Protein AF-A0A7K4AD43-F1 (afdb_monomer_lite)

Structure (mmCIF, N/CA/C/O backbone):
data_AF-A0A7K4AD43-F1
#
_entry.id   AF-A0A7K4AD43-F1
#
loop_
_atom_site.group_PDB
_atom_site.id
_atom_site.type_symbol
_atom_site.label_atom_id
_atom_site.label_alt_id
_atom_site.label_comp_id
_atom_site.label_asym_id
_atom_site.label_entity_id
_atom_site.label_seq_id
_atom_site.pdbx_PDB_ins_code
_atom_site.Cartn_x
_atom_site.Cartn_y
_atom_site.Cartn_z
_atom_site.occupancy
_atom_site.B_iso_or_equiv
_atom_site.auth_seq_id
_atom_site.auth_comp_id
_atom_site.auth_asym_id
_atom_site.auth_atom_id
_atom_site.pdbx_PDB_model_num
ATOM 1 N N . MET A 1 1 ? -78.445 -37.521 51.009 1.00 43.75 1 MET A N 1
ATOM 2 C CA . MET A 1 1 ? -78.709 -37.680 49.561 1.00 43.75 1 MET A CA 1
ATOM 3 C C . MET A 1 1 ? -79.194 -36.308 49.117 1.00 43.75 1 MET A C 1
ATOM 5 O O . MET A 1 1 ? -80.152 -35.849 49.702 1.00 43.75 1 MET A O 1
ATOM 9 N N . GLU A 1 2 ? -78.534 -35.496 48.306 1.00 47.50 2 GLU A N 1
ATOM 10 C CA . GLU A 1 2 ? -77.677 -35.735 47.156 1.00 47.50 2 GLU A CA 1
ATOM 11 C C . GLU A 1 2 ? -76.801 -34.487 46.971 1.00 47.50 2 GLU A C 1
ATOM 13 O O . GLU A 1 2 ? -77.276 -33.358 47.053 1.00 47.50 2 GLU A O 1
ATOM 18 N N . ASN A 1 3 ? -75.506 -34.712 46.793 1.00 54.75 3 ASN A N 1
ATOM 19 C CA . ASN A 1 3 ? -74.491 -33.698 46.568 1.00 54.75 3 ASN A CA 1
ATOM 20 C C . ASN A 1 3 ? -74.142 -33.748 45.081 1.00 54.75 3 ASN A C 1
ATOM 22 O O . ASN A 1 3 ? -73.601 -34.771 44.665 1.00 54.75 3 ASN A O 1
ATOM 26 N N . LYS A 1 4 ? -74.460 -32.709 44.294 1.00 47.22 4 LYS A N 1
ATOM 27 C CA . LYS A 1 4 ? -73.923 -32.519 42.931 1.00 47.22 4 LYS A CA 1
ATOM 28 C C . LYS A 1 4 ? -73.754 -31.042 42.593 1.00 47.22 4 LYS A C 1
ATOM 30 O O . LYS A 1 4 ? -74.431 -30.475 41.742 1.00 47.22 4 LYS A O 1
ATOM 35 N N . GLU A 1 5 ? -72.769 -30.453 43.251 1.00 56.38 5 GLU A N 1
ATOM 36 C CA . GLU A 1 5 ? -71.984 -29.349 42.711 1.00 56.38 5 GLU A CA 1
ATOM 37 C C . GLU A 1 5 ? -71.294 -29.832 41.418 1.00 56.38 5 GLU A C 1
ATOM 39 O O . GLU A 1 5 ? -70.596 -30.848 41.416 1.00 56.38 5 GLU A O 1
ATOM 44 N N . GLY A 1 6 ? -71.539 -29.177 40.280 1.00 52.00 6 GLY A N 1
ATOM 45 C CA . GLY A 1 6 ? -71.128 -29.741 38.995 1.00 52.00 6 GLY A CA 1
ATOM 46 C C . GLY A 1 6 ? -70.962 -28.739 37.862 1.00 52.00 6 GLY A C 1
ATOM 47 O O . GLY A 1 6 ? -71.858 -28.576 37.044 1.00 52.00 6 GLY A O 1
ATOM 48 N N . ARG A 1 7 ? -69.728 -28.227 37.742 1.00 47.78 7 ARG A N 1
ATOM 49 C CA . ARG A 1 7 ? -69.091 -27.643 36.541 1.00 47.78 7 ARG A CA 1
ATOM 50 C C . ARG A 1 7 ? -69.457 -26.205 36.153 1.00 47.78 7 ARG A C 1
ATOM 52 O O . ARG A 1 7 ? -70.024 -25.952 35.093 1.00 47.78 7 ARG A O 1
ATOM 59 N N . SER A 1 8 ? -68.855 -25.260 36.876 1.00 51.28 8 SER A N 1
ATOM 60 C CA . SER A 1 8 ? -68.322 -24.046 36.242 1.00 51.28 8 SER A CA 1
ATOM 61 C C . SER A 1 8 ? -67.206 -24.445 35.270 1.00 51.28 8 SER A C 1
ATOM 63 O O . SER A 1 8 ? -66.093 -24.784 35.674 1.00 51.28 8 SER A O 1
ATOM 65 N N . ARG A 1 9 ? -67.511 -24.467 33.968 1.00 51.56 9 ARG A N 1
ATOM 66 C CA . ARG A 1 9 ? -66.507 -24.605 32.906 1.00 51.56 9 ARG A CA 1
ATOM 67 C C . ARG A 1 9 ? -65.732 -23.294 32.816 1.00 51.56 9 ARG A C 1
ATOM 69 O O . ARG A 1 9 ? -66.082 -22.414 32.038 1.00 51.56 9 ARG A O 1
ATOM 76 N N . GLY A 1 10 ? -64.685 -23.179 33.629 1.00 53.78 10 GLY A N 1
ATOM 77 C CA . GLY A 1 10 ? -63.658 -22.162 33.457 1.00 53.78 10 GLY A CA 1
ATOM 78 C C . GLY A 1 10 ? -63.058 -22.305 32.063 1.00 53.78 10 GLY A C 1
ATOM 79 O O . GLY A 1 10 ? -62.280 -23.222 31.801 1.00 53.78 10 GLY A O 1
ATOM 80 N N . LEU A 1 11 ? -63.467 -21.424 31.152 1.00 57.75 11 LEU A N 1
ATOM 81 C CA . LEU A 1 11 ? -62.803 -21.210 29.878 1.00 57.75 11 LEU A CA 1
ATOM 82 C C . LEU A 1 11 ? -61.418 -20.657 30.205 1.00 57.75 11 LEU A C 1
ATOM 84 O O . LEU A 1 11 ? -61.239 -19.457 30.390 1.00 57.75 11 LEU A O 1
ATOM 88 N N . ALA A 1 12 ? -60.452 -21.563 30.341 1.00 56.84 12 ALA A N 1
ATOM 89 C CA . ALA A 1 12 ? -59.047 -21.223 30.426 1.00 56.84 12 ALA A CA 1
ATOM 90 C C . ALA A 1 12 ? -58.673 -20.510 29.123 1.00 56.84 12 ALA A C 1
ATOM 92 O O . ALA A 1 12 ? -58.408 -21.143 28.097 1.00 56.84 12 ALA A O 1
ATOM 93 N N . LEU A 1 13 ? -58.719 -19.178 29.159 1.00 59.41 13 LEU A N 1
ATOM 94 C CA . LEU A 1 13 ? -58.150 -18.314 28.140 1.00 59.41 13 LEU A CA 1
ATOM 95 C C . LEU A 1 13 ? -56.672 -18.677 28.048 1.00 59.41 13 LEU A C 1
ATOM 97 O O . LEU A 1 13 ? -55.857 -18.320 28.894 1.00 59.41 13 LEU A O 1
ATOM 101 N N . LYS A 1 14 ? -56.359 -19.485 27.038 1.00 56.28 14 LYS A N 1
ATOM 102 C CA . LYS A 1 14 ? -55.011 -19.900 26.690 1.00 56.28 14 LYS A CA 1
ATOM 103 C C . LYS A 1 14 ? -54.242 -18.642 26.314 1.00 56.28 14 LYS A C 1
ATOM 105 O O . LYS A 1 14 ? -54.343 -18.182 25.176 1.00 56.28 14 LYS A O 1
ATOM 110 N N . GLU A 1 15 ? -53.512 -18.083 27.277 1.00 58.31 15 GLU A N 1
ATOM 111 C CA . GLU A 1 15 ? -52.593 -16.975 27.052 1.00 58.31 15 GLU A CA 1
ATOM 112 C C . GLU A 1 15 ? -51.682 -17.324 25.875 1.00 58.31 15 GLU A C 1
ATOM 114 O O . GLU A 1 15 ? -50.812 -18.201 25.944 1.00 58.31 15 GLU A O 1
ATOM 119 N N . ARG A 1 16 ? -51.897 -16.650 24.745 1.00 58.69 16 ARG A N 1
ATOM 120 C CA . ARG A 1 16 ? -50.946 -16.686 23.645 1.00 58.69 16 ARG A CA 1
ATOM 121 C C . ARG A 1 16 ? -49.767 -15.824 24.064 1.00 58.69 16 ARG A C 1
ATOM 123 O O . ARG A 1 16 ? -49.817 -14.605 23.943 1.00 58.69 16 ARG A O 1
ATOM 130 N N . LYS A 1 17 ? -48.713 -16.473 24.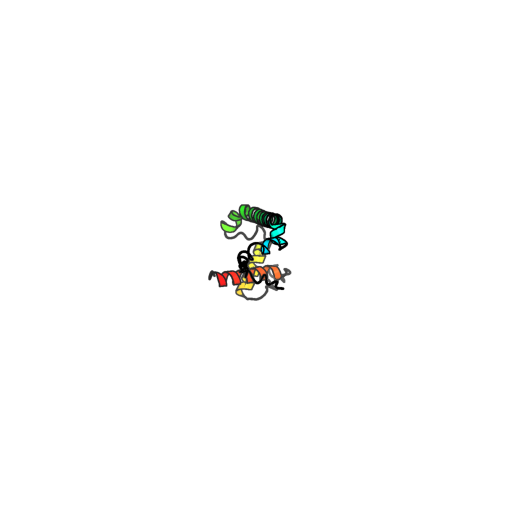565 1.00 55.19 17 LYS A N 1
ATOM 131 C CA . LYS A 1 17 ? -47.420 -15.825 24.804 1.00 55.19 17 LYS A CA 1
ATOM 132 C C . LYS A 1 17 ? -47.018 -15.055 23.538 1.00 55.19 17 LYS A C 1
ATOM 134 O O . LYS A 1 17 ? -47.077 -15.637 22.448 1.00 55.19 17 LYS A O 1
ATOM 139 N N . PRO A 1 18 ? -46.639 -13.772 23.641 1.00 53.59 18 PRO A N 1
ATOM 140 C CA . PRO A 1 18 ? -46.292 -12.985 22.472 1.00 53.59 18 PRO A CA 1
ATOM 141 C C . PRO A 1 18 ? -45.048 -13.587 21.813 1.00 53.59 18 PRO A C 1
ATOM 143 O O . PRO A 1 1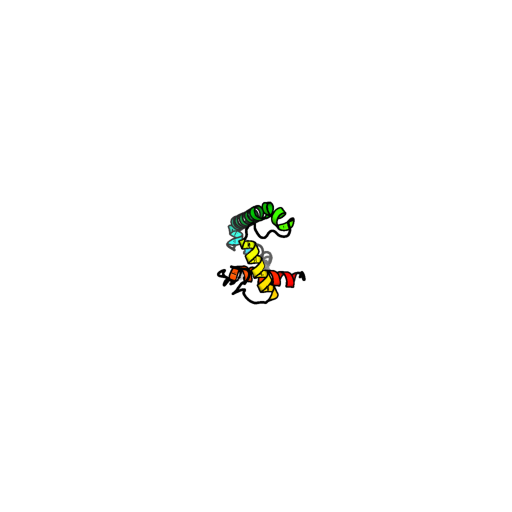8 ? -43.951 -13.569 22.364 1.00 53.59 18 PRO A O 1
ATOM 146 N N . PHE A 1 19 ? -45.227 -14.117 20.603 1.00 57.59 19 PHE A N 1
ATOM 147 C CA . PHE A 1 19 ? -44.150 -14.509 19.697 1.00 57.59 19 PHE A CA 1
ATOM 148 C C . PHE A 1 19 ? -43.511 -13.243 19.116 1.00 57.59 19 PHE A C 1
ATOM 150 O O . PHE A 1 19 ? -43.665 -12.921 17.941 1.00 57.59 19 PHE A O 1
ATOM 157 N N . ARG A 1 20 ? -42.872 -12.430 19.953 1.00 61.44 20 ARG A N 1
ATOM 158 C CA . ARG A 1 20 ? -42.104 -11.270 19.500 1.00 61.44 20 ARG A CA 1
ATOM 159 C C . ARG A 1 20 ? -40.875 -11.119 20.379 1.00 61.44 20 ARG A C 1
ATOM 161 O O . ARG A 1 20 ? -40.984 -11.163 21.595 1.00 61.44 20 ARG A O 1
ATOM 168 N N . SER A 1 21 ? -39.736 -10.874 19.725 1.00 55.38 21 SER A N 1
ATOM 169 C CA . SER A 1 21 ? -38.459 -10.435 20.314 1.00 55.38 21 SER A CA 1
ATOM 170 C C . SER A 1 21 ? -37.372 -11.497 20.587 1.00 55.38 21 SER A C 1
ATOM 172 O O . SER A 1 21 ? -36.591 -11.353 21.523 1.00 55.38 21 SER A O 1
ATOM 174 N N . GLY A 1 22 ? -37.212 -12.508 19.728 1.00 52.00 22 GLY A N 1
ATOM 175 C CA . GLY A 1 22 ? -36.029 -13.393 19.777 1.00 52.00 22 GLY A CA 1
ATOM 176 C C . GLY A 1 22 ? -34.740 -12.801 19.175 1.00 52.00 22 GLY A C 1
ATOM 177 O O . GLY A 1 22 ? -33.657 -13.337 19.380 1.00 52.00 22 GLY A O 1
ATOM 178 N N . ILE A 1 23 ? -34.831 -11.695 18.426 1.00 56.28 23 ILE A N 1
ATOM 179 C CA . ILE A 1 23 ? -33.697 -11.174 17.636 1.00 56.28 23 ILE A CA 1
ATOM 180 C C . ILE A 1 23 ? -32.862 -10.146 18.424 1.00 56.28 23 ILE A C 1
ATOM 182 O O . ILE A 1 23 ? -31.658 -10.050 18.215 1.00 56.28 23 ILE A O 1
ATOM 186 N N . ARG A 1 24 ? -33.454 -9.416 19.384 1.00 52.88 24 ARG A N 1
ATOM 187 C CA . ARG A 1 24 ? -32.742 -8.378 20.163 1.00 52.88 24 ARG A CA 1
ATOM 188 C C . ARG A 1 24 ? -31.965 -8.888 21.380 1.00 52.88 24 ARG A C 1
ATOM 190 O O . ARG A 1 24 ? -31.099 -8.158 21.851 1.00 52.88 24 ARG A O 1
ATOM 197 N N . SER A 1 25 ? -32.257 -10.079 21.916 1.00 55.03 25 SER A N 1
ATOM 198 C CA . SER A 1 25 ? -31.520 -10.585 23.092 1.00 55.03 25 SER A CA 1
ATOM 199 C C . SER A 1 25 ? -30.268 -11.376 22.714 1.00 55.03 25 SER A C 1
ATOM 201 O O . SER A 1 25 ? -29.289 -11.334 23.449 1.00 55.03 25 SER A O 1
ATOM 203 N N . ARG A 1 26 ? -30.255 -12.017 21.537 1.00 56.47 26 ARG A N 1
ATOM 204 C CA . ARG A 1 26 ? -29.185 -12.941 21.127 1.00 56.47 26 ARG A CA 1
ATOM 205 C C . ARG A 1 26 ? -27.813 -12.271 20.987 1.00 56.47 26 ARG A C 1
ATOM 207 O O . ARG A 1 26 ? -26.786 -12.900 21.223 1.00 56.47 26 ARG A O 1
ATOM 214 N N . SER A 1 27 ? -27.784 -10.984 20.640 1.00 57.91 27 SER A N 1
ATOM 215 C CA . SER A 1 27 ? -26.545 -10.206 20.547 1.00 57.91 27 SER A CA 1
ATOM 216 C C . SER A 1 27 ? -25.924 -9.914 21.916 1.00 57.91 27 SER A C 1
ATOM 218 O O . SER A 1 27 ? -24.701 -9.906 22.020 1.00 57.91 27 SER A O 1
ATOM 220 N N . LYS A 1 28 ? -26.724 -9.758 22.983 1.00 58.28 28 LYS A N 1
ATOM 221 C CA . LYS A 1 28 ? -26.223 -9.543 24.358 1.00 58.28 28 LYS A CA 1
ATOM 222 C C . LYS A 1 28 ? -25.607 -10.803 24.977 1.00 58.28 28 LYS A C 1
ATOM 224 O O . LYS A 1 28 ? -24.769 -10.703 25.874 1.00 58.28 28 LYS A O 1
ATOM 229 N N . ASP A 1 29 ? -25.989 -11.971 24.469 1.00 66.06 29 ASP A N 1
ATOM 230 C CA . ASP A 1 29 ? -25.462 -13.265 24.911 1.00 66.06 29 ASP A CA 1
ATOM 231 C C . ASP A 1 29 ? -24.112 -13.607 24.255 1.00 66.06 29 ASP A C 1
ATOM 233 O O . ASP A 1 29 ? -23.401 -14.497 24.715 1.00 66.06 29 ASP A O 1
ATOM 237 N N . THR A 1 30 ? -23.720 -12.871 23.209 1.00 75.88 30 THR A N 1
ATOM 238 C CA . THR A 1 30 ? -22.428 -13.045 22.531 1.00 75.88 30 THR A CA 1
ATOM 239 C C . THR A 1 30 ? -21.340 -12.246 23.257 1.00 75.88 30 THR A C 1
ATOM 241 O O . THR A 1 30 ? -21.574 -11.106 23.662 1.00 75.88 30 THR A O 1
ATOM 244 N N . TRP A 1 31 ? -20.121 -12.792 23.378 1.00 79.88 31 TRP A N 1
ATOM 245 C CA . TRP A 1 31 ? -18.973 -12.095 23.992 1.00 79.88 31 TRP A CA 1
ATOM 246 C C . TRP A 1 31 ? -18.748 -10.690 23.403 1.00 79.88 31 TRP A C 1
ATOM 248 O O . TRP A 1 31 ? -18.452 -9.749 24.134 1.00 79.88 31 TRP A O 1
ATOM 258 N N . ILE A 1 32 ? -18.976 -10.541 22.096 1.00 78.88 32 ILE A N 1
ATOM 259 C CA . ILE A 1 32 ? -18.839 -9.290 21.338 1.00 78.88 32 ILE A CA 1
ATOM 260 C C . ILE A 1 32 ? -19.882 -8.250 21.762 1.00 78.88 32 ILE A C 1
ATOM 262 O O . ILE A 1 32 ? -19.540 -7.092 21.970 1.00 78.88 32 ILE A O 1
ATOM 266 N N . GLY A 1 33 ? -21.148 -8.645 21.926 1.00 78.06 33 GLY A N 1
ATOM 267 C CA . GLY A 1 33 ? -22.193 -7.720 22.373 1.00 78.06 33 GLY A CA 1
ATOM 268 C C . GLY A 1 33 ? -22.068 -7.355 23.851 1.00 78.06 33 GLY A C 1
ATOM 269 O O . GLY A 1 33 ? -22.482 -6.268 24.244 1.00 78.06 33 GLY A O 1
ATOM 270 N N . ARG A 1 34 ? -21.443 -8.223 24.660 1.00 81.69 34 ARG A N 1
ATOM 271 C CA . ARG A 1 34 ? -21.091 -7.930 26.057 1.00 81.69 34 ARG A CA 1
ATOM 272 C C . ARG A 1 34 ? -19.910 -6.966 26.174 1.00 81.69 34 ARG A C 1
ATOM 274 O O . ARG A 1 34 ? -19.933 -6.093 27.033 1.00 81.69 34 ARG A O 1
ATOM 281 N N . ASN A 1 35 ? -18.918 -7.097 25.294 1.00 87.81 35 ASN A N 1
ATOM 282 C CA . ASN A 1 35 ? -17.706 -6.273 25.263 1.00 87.81 35 ASN A CA 1
ATOM 283 C C . ASN A 1 35 ? -17.713 -5.270 24.099 1.00 87.81 35 ASN A C 1
ATOM 285 O O . ASN A 1 35 ? -16.668 -4.957 23.528 1.00 87.81 35 ASN A O 1
ATOM 289 N N . TRP A 1 36 ? -18.888 -4.750 23.738 1.00 88.31 36 TRP A N 1
ATOM 290 C CA . TRP A 1 36 ? -19.034 -3.838 22.601 1.00 88.31 36 TRP A CA 1
ATOM 291 C C . TRP A 1 36 ? -18.173 -2.577 22.754 1.00 88.31 36 TRP A C 1
ATOM 293 O O . TRP A 1 36 ? -17.561 -2.125 21.790 1.00 88.31 36 TRP A O 1
ATOM 303 N N . SER A 1 37 ? -18.039 -2.062 23.982 1.00 87.06 37 SER A N 1
ATOM 304 C CA . SER A 1 37 ? -17.144 -0.942 24.291 1.00 87.06 37 SER A CA 1
ATOM 305 C C . SER A 1 37 ? -15.683 -1.256 23.954 1.00 87.06 37 SER A C 1
ATOM 307 O O . SER A 1 37 ? -14.997 -0.415 23.384 1.00 87.06 37 SER A O 1
ATOM 309 N N . THR A 1 38 ? -15.205 -2.471 24.241 1.00 90.25 38 THR A N 1
ATOM 310 C CA . THR A 1 38 ? -13.837 -2.902 23.908 1.00 90.25 38 THR A CA 1
ATOM 311 C C . THR A 1 38 ? -13.633 -2.984 22.400 1.00 90.25 38 THR A C 1
ATOM 313 O O . THR A 1 38 ? -12.614 -2.524 21.895 1.00 90.25 38 THR A O 1
ATOM 316 N N . VAL A 1 39 ? -14.612 -3.523 21.669 1.00 92.12 39 VAL A N 1
ATOM 317 C CA . VAL A 1 39 ? -14.564 -3.590 20.201 1.00 92.12 39 VAL A CA 1
ATOM 318 C C . VAL A 1 39 ? -14.522 -2.188 19.599 1.00 92.12 39 VAL A C 1
ATOM 320 O O . VAL A 1 39 ? -13.689 -1.929 18.736 1.00 92.12 39 VAL A O 1
ATOM 323 N N . LEU A 1 40 ? -15.354 -1.266 20.092 1.00 93.81 40 LEU A N 1
ATOM 324 C CA . LEU A 1 40 ? -15.332 0.127 19.647 1.00 93.81 40 LEU A CA 1
ATOM 325 C C . LEU A 1 40 ? -13.980 0.795 19.900 1.00 93.81 40 LEU A C 1
ATOM 327 O O . LEU A 1 40 ? -13.478 1.480 19.014 1.00 93.81 40 LEU A O 1
ATOM 331 N N . VAL A 1 41 ? -13.372 0.574 21.068 1.00 95.38 41 VAL A N 1
ATOM 332 C CA . VAL A 1 41 ? -12.042 1.121 21.375 1.00 95.38 41 VAL A CA 1
ATOM 333 C C . VAL A 1 41 ? -10.977 0.540 20.442 1.00 95.38 41 VAL A C 1
ATOM 335 O O . VAL A 1 41 ? -10.167 1.295 19.915 1.00 95.38 41 VAL A O 1
ATOM 338 N N . LEU A 1 42 ? -10.990 -0.768 20.172 1.00 95.88 42 LEU A N 1
ATOM 339 C CA . LEU A 1 42 ? -10.043 -1.391 19.238 1.00 95.88 42 LEU A CA 1
ATOM 340 C C . LEU A 1 42 ? -10.200 -0.854 17.812 1.00 95.88 42 LEU A C 1
ATOM 342 O O . LEU A 1 42 ? -9.207 -0.522 17.167 1.00 95.88 42 LEU A O 1
ATOM 346 N N . VAL A 1 43 ? -11.439 -0.721 17.337 1.00 95.62 43 VAL A N 1
ATOM 347 C CA . VAL A 1 43 ? -11.726 -0.121 16.028 1.00 95.62 43 VAL A CA 1
ATOM 348 C C . VAL A 1 43 ? -11.250 1.329 15.995 1.00 95.62 43 VAL A C 1
ATOM 350 O O . VAL A 1 43 ? -10.590 1.725 15.039 1.00 95.62 43 VAL A O 1
ATOM 353 N N . ALA A 1 44 ? -11.508 2.107 17.048 1.00 95.81 44 ALA A N 1
ATOM 354 C CA . ALA A 1 44 ? -11.031 3.481 17.145 1.00 95.81 44 ALA A CA 1
ATOM 355 C C . ALA A 1 44 ? -9.499 3.557 17.089 1.00 95.81 44 ALA A C 1
ATOM 357 O O . ALA A 1 44 ? -8.969 4.380 16.350 1.00 95.81 44 ALA A O 1
ATOM 358 N N . ILE A 1 45 ? -8.782 2.671 17.789 1.00 96.44 45 ILE A N 1
ATOM 359 C CA . ILE A 1 45 ? -7.314 2.601 17.734 1.00 96.44 45 ILE A CA 1
ATOM 360 C C . ILE A 1 45 ? -6.835 2.313 16.307 1.00 96.44 45 ILE A C 1
ATOM 362 O O . ILE A 1 45 ? -5.940 3.003 15.824 1.00 96.44 45 ILE A O 1
ATOM 366 N N . ILE A 1 46 ? -7.436 1.338 15.616 1.00 96.56 46 ILE A N 1
ATOM 367 C CA . ILE A 1 46 ? -7.080 1.005 14.227 1.00 96.56 46 ILE A CA 1
ATOM 368 C C . ILE A 1 46 ? -7.315 2.207 13.305 1.00 96.56 46 ILE A C 1
ATOM 370 O O . ILE A 1 46 ? -6.441 2.547 12.511 1.00 96.56 46 ILE A O 1
ATOM 374 N N . LEU A 1 47 ? -8.465 2.875 13.429 1.00 95.62 47 LEU A N 1
ATOM 375 C CA . LEU A 1 47 ? -8.805 4.038 12.609 1.00 95.62 47 LEU A CA 1
ATOM 376 C C . LEU A 1 47 ? -7.880 5.224 12.883 1.00 95.62 47 LEU A C 1
ATOM 378 O O . LEU A 1 47 ? -7.427 5.866 11.939 1.00 95.62 47 LEU A O 1
ATOM 382 N N . ILE A 1 48 ? -7.553 5.493 14.148 1.00 96.19 48 ILE A N 1
ATOM 383 C CA . ILE A 1 48 ? -6.605 6.549 14.525 1.00 96.19 48 ILE A CA 1
ATOM 384 C C . ILE A 1 48 ? -5.211 6.226 13.977 1.00 96.19 48 ILE A C 1
ATOM 386 O O . ILE A 1 48 ? -4.574 7.094 13.383 1.00 96.19 48 ILE A O 1
ATOM 390 N N . ALA A 1 49 ? -4.739 4.984 14.122 1.00 94.00 49 ALA A N 1
ATOM 391 C CA . ALA A 1 49 ? -3.442 4.563 13.596 1.00 94.00 49 ALA A CA 1
ATOM 392 C C . ALA A 1 49 ? -3.377 4.689 12.065 1.00 94.00 49 ALA A C 1
ATOM 394 O O . ALA A 1 49 ? -2.392 5.201 11.526 1.00 94.00 49 ALA A O 1
ATOM 395 N N . LEU A 1 50 ? -4.439 4.275 11.367 1.00 93.25 50 LEU A N 1
ATOM 396 C CA . LEU A 1 50 ? -4.558 4.419 9.917 1.00 93.25 50 LEU A CA 1
ATOM 397 C C . LEU A 1 50 ? -4.585 5.894 9.500 1.00 93.25 50 LEU A C 1
ATOM 399 O O . LEU A 1 50 ? -3.900 6.270 8.549 1.00 93.25 50 LEU A O 1
ATOM 403 N N . PHE A 1 51 ? -5.332 6.727 10.228 1.00 92.19 51 PHE A N 1
ATOM 404 C CA . PHE A 1 51 ? -5.426 8.161 9.976 1.00 92.19 51 PHE A CA 1
ATOM 405 C C . PHE A 1 51 ? -4.061 8.831 10.100 1.00 92.19 51 PHE A C 1
ATOM 407 O O . PHE A 1 51 ? -3.619 9.475 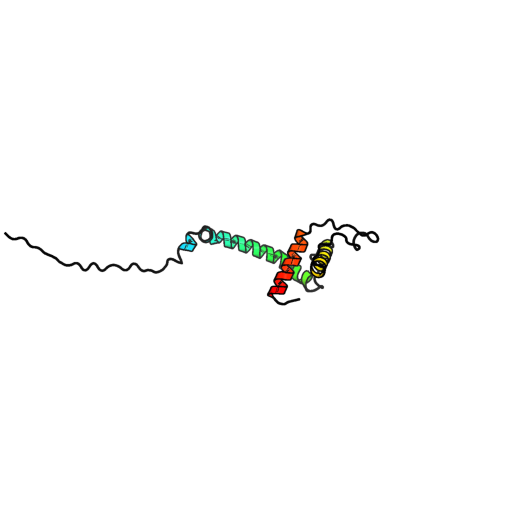9.156 1.00 92.19 51 PHE A O 1
ATOM 414 N N . VAL A 1 52 ? -3.352 8.624 11.211 1.00 91.69 52 VAL A N 1
ATOM 415 C CA . VAL A 1 52 ? -2.024 9.221 11.417 1.00 91.69 52 VAL A CA 1
ATOM 416 C C . VAL A 1 52 ? -1.042 8.761 10.337 1.00 91.69 52 VAL A C 1
ATOM 418 O O . VAL A 1 52 ? -0.282 9.573 9.818 1.00 91.69 52 VAL A O 1
ATOM 421 N N . ARG A 1 53 ? -1.070 7.481 9.946 1.00 87.38 53 ARG A N 1
ATOM 422 C CA . ARG A 1 53 ? -0.152 6.955 8.924 1.00 87.38 53 ARG A CA 1
ATOM 423 C C . ARG A 1 53 ? -0.459 7.452 7.508 1.00 87.38 53 ARG A C 1
ATOM 425 O O . ARG A 1 53 ? 0.461 7.548 6.704 1.00 87.38 53 ARG A O 1
ATOM 432 N N . SER A 1 54 ? -1.721 7.756 7.211 1.00 86.94 54 SER A N 1
ATOM 433 C CA . SER A 1 54 ? -2.158 8.119 5.856 1.00 86.94 54 SER A CA 1
ATOM 434 C C . SER A 1 54 ? -2.251 9.630 5.663 1.00 86.94 54 SER A C 1
ATOM 436 O O . SER A 1 54 ? -1.768 10.146 4.665 1.00 86.94 54 SER A O 1
ATOM 438 N N . TYR A 1 55 ? -2.823 10.360 6.622 1.00 86.75 55 TYR A N 1
ATOM 439 C CA . TYR A 1 55 ? -3.152 11.780 6.481 1.00 86.75 55 TYR A CA 1
ATOM 440 C C . TYR A 1 55 ? -1.917 12.653 6.228 1.00 86.75 55 TYR A C 1
ATOM 442 O O . TYR A 1 55 ? -1.922 13.484 5.325 1.00 86.75 55 TYR A O 1
ATOM 450 N N . PHE A 1 56 ? -0.832 12.432 6.976 1.00 84.00 56 PHE A N 1
ATOM 451 C CA . PHE A 1 56 ? 0.396 13.223 6.828 1.00 84.00 56 PHE A CA 1
ATOM 452 C C . PHE A 1 56 ? 1.229 12.854 5.594 1.00 84.00 56 PHE A C 1
ATOM 454 O O . PHE A 1 56 ? 2.087 13.632 5.188 1.00 84.00 56 PHE A O 1
ATOM 461 N N . VAL A 1 57 ? 0.995 11.677 5.009 1.00 79.44 57 VAL A N 1
ATOM 462 C CA . VAL A 1 57 ? 1.746 11.152 3.853 1.00 79.44 57 VAL A CA 1
ATOM 463 C C . VAL A 1 57 ? 0.920 11.258 2.561 1.00 79.44 57 VAL A C 1
ATOM 465 O O . VAL A 1 57 ? 1.430 11.050 1.468 1.00 79.44 57 VAL A O 1
ATOM 468 N N . TYR A 1 58 ? -0.356 11.635 2.659 1.00 80.44 58 TYR A N 1
ATOM 469 C CA . TYR A 1 58 ? -1.279 11.661 1.529 1.00 80.44 58 TYR A CA 1
ATOM 470 C C . TYR A 1 58 ? -0.803 12.575 0.394 1.00 80.44 58 TYR A C 1
ATOM 472 O O . TYR A 1 58 ? -0.712 12.135 -0.749 1.00 80.44 58 TYR A O 1
ATOM 480 N N . SER A 1 59 ? -0.438 13.823 0.705 1.00 75.31 59 SER A N 1
ATOM 481 C CA . SER A 1 59 ? 0.005 14.787 -0.311 1.00 75.31 59 SER A CA 1
ATOM 482 C C . SER A 1 59 ? 1.290 14.344 -1.014 1.00 75.31 59 SER A C 1
ATOM 484 O O . SER A 1 59 ? 1.433 14.515 -2.220 1.00 75.31 59 SER A O 1
ATOM 486 N N . THR A 1 60 ? 2.222 13.709 -0.300 1.00 72.00 60 THR A N 1
ATOM 487 C CA . THR A 1 60 ? 3.468 13.224 -0.909 1.00 72.00 60 THR A CA 1
ATOM 488 C C . THR A 1 60 ? 3.256 11.967 -1.747 1.00 72.00 60 THR A C 1
ATOM 490 O O . THR A 1 60 ? 3.922 11.808 -2.769 1.00 72.00 60 THR A O 1
ATOM 493 N N . SER A 1 61 ? 2.321 11.099 -1.361 1.00 74.12 61 SER A N 1
ATOM 494 C CA . SER A 1 61 ? 2.011 9.868 -2.090 1.00 74.12 61 SER A CA 1
ATOM 495 C C . SER A 1 61 ? 1.077 10.053 -3.287 1.00 74.12 61 SER A C 1
ATOM 497 O O . SER A 1 61 ? 1.057 9.167 -4.132 1.00 74.12 61 SER A O 1
ATOM 499 N N . VAL A 1 62 ? 0.324 11.152 -3.391 1.00 72.38 62 VAL A N 1
ATOM 500 C CA . VAL A 1 62 ? -0.630 11.367 -4.499 1.00 72.38 62 VAL A CA 1
ATOM 501 C C . VAL A 1 62 ? -0.155 12.443 -5.478 1.00 72.38 62 VAL A C 1
ATOM 503 O O . VAL A 1 62 ? -0.213 12.226 -6.686 1.00 72.38 62 VAL A O 1
ATOM 506 N N . ASP A 1 63 ? 0.374 13.569 -4.994 1.00 62.50 63 ASP A N 1
ATOM 507 C CA . ASP A 1 63 ? 0.570 14.750 -5.850 1.00 62.50 63 ASP A CA 1
ATOM 508 C C . ASP A 1 63 ? 1.889 14.728 -6.649 1.00 62.50 63 ASP A C 1
ATOM 510 O O . ASP A 1 63 ? 1.973 15.318 -7.723 1.00 62.50 63 ASP A O 1
ATOM 514 N N . ASN A 1 64 ? 2.920 14.019 -6.173 1.00 60.97 64 ASN A N 1
ATOM 515 C CA . ASN A 1 64 ? 4.255 13.980 -6.795 1.00 60.97 64 ASN A CA 1
ATOM 516 C C . ASN A 1 64 ? 4.527 12.682 -7.580 1.00 60.97 64 ASN A C 1
ATOM 518 O O . ASN A 1 64 ? 5.635 12.150 -7.541 1.00 60.97 64 ASN A O 1
ATOM 522 N N . GLY A 1 65 ? 3.516 12.156 -8.280 1.00 61.28 65 GLY A N 1
ATOM 523 C CA . GLY A 1 65 ? 3.685 11.005 -9.177 1.00 61.28 65 GLY A CA 1
ATOM 524 C C . GLY A 1 65 ? 3.820 9.659 -8.463 1.00 61.28 65 GLY A C 1
ATOM 525 O O . GLY A 1 65 ? 4.644 8.845 -8.863 1.00 61.28 65 GLY A O 1
ATOM 526 N N . PHE A 1 66 ? 3.016 9.426 -7.420 1.00 62.56 66 PHE A N 1
ATOM 527 C CA . PHE A 1 66 ? 3.033 8.186 -6.634 1.00 62.56 66 PHE A CA 1
ATOM 528 C C . PHE A 1 66 ? 4.408 7.861 -6.049 1.00 62.56 66 PHE A C 1
ATOM 530 O O . PHE A 1 66 ? 4.991 6.815 -6.327 1.00 62.56 66 PHE A O 1
ATOM 537 N N . LEU A 1 67 ? 4.931 8.747 -5.192 1.00 62.94 67 LEU A N 1
ATOM 538 C CA . LEU A 1 67 ? 6.132 8.431 -4.420 1.00 62.94 67 LEU A CA 1
ATOM 539 C C . LEU A 1 67 ? 5.847 7.208 -3.541 1.00 62.94 67 LEU A C 1
ATOM 541 O O . LEU A 1 67 ? 5.167 7.299 -2.510 1.00 62.94 67 LEU A O 1
ATOM 545 N N . VAL A 1 68 ? 6.370 6.055 -3.959 1.00 63.84 68 VAL A N 1
ATOM 546 C CA . VAL A 1 68 ? 6.218 4.790 -3.243 1.00 63.84 68 VAL A CA 1
ATOM 547 C C . VAL A 1 68 ? 6.985 4.918 -1.937 1.00 63.84 68 VAL A C 1
ATOM 549 O O . VAL A 1 68 ? 8.211 4.914 -1.927 1.00 63.84 68 VAL A O 1
ATOM 552 N N . ALA A 1 69 ? 6.255 5.128 -0.842 1.00 63.31 69 ALA A N 1
ATOM 553 C CA . ALA A 1 69 ? 6.724 5.091 0.542 1.00 63.31 69 ALA A CA 1
ATOM 554 C C . ALA A 1 69 ? 8.216 5.460 0.735 1.00 63.31 69 ALA A C 1
ATOM 556 O O . ALA A 1 69 ? 9.029 4.605 1.069 1.00 63.31 69 ALA A O 1
ATOM 557 N N . GLY A 1 70 ? 8.568 6.727 0.491 1.00 66.69 70 GLY A N 1
ATOM 558 C CA . GLY A 1 70 ? 9.713 7.452 1.071 1.00 66.69 70 GLY A CA 1
ATOM 559 C C . GLY A 1 70 ? 11.148 6.902 0.948 1.00 66.69 70 GLY A C 1
ATOM 560 O O . GLY A 1 70 ? 12.045 7.535 1.499 1.00 66.69 70 GLY A O 1
ATOM 561 N N . GLY A 1 71 ? 11.412 5.781 0.270 1.00 75.31 71 GLY A N 1
ATOM 562 C CA . GLY A 1 71 ? 12.733 5.136 0.248 1.00 75.31 71 GLY A CA 1
ATOM 563 C C . GLY A 1 71 ? 13.018 4.336 -1.024 1.00 75.31 71 GLY A C 1
ATOM 564 O O . GLY A 1 71 ? 12.108 3.981 -1.767 1.00 75.31 71 GLY A O 1
ATOM 565 N N . SER A 1 72 ? 14.297 4.034 -1.274 1.00 78.38 72 SER A N 1
ATOM 566 C CA . SER A 1 72 ? 14.752 3.339 -2.491 1.00 78.38 72 SER A CA 1
ATOM 567 C C . SER A 1 72 ? 14.196 1.922 -2.630 1.00 78.38 72 SER A C 1
ATOM 569 O O . SER A 1 72 ? 13.950 1.459 -3.740 1.00 78.38 72 SER A O 1
ATOM 571 N N . ASP A 1 73 ? 13.978 1.228 -1.511 1.00 83.00 73 ASP A N 1
ATOM 572 C CA . ASP A 1 73 ? 13.489 -0.150 -1.534 1.00 83.00 73 ASP A CA 1
ATOM 573 C C . ASP A 1 73 ? 12.049 -0.257 -2.031 1.00 83.00 73 ASP A C 1
ATOM 575 O O . ASP A 1 73 ? 11.719 -1.223 -2.717 1.00 83.00 73 ASP A O 1
ATOM 579 N N . SER A 1 74 ? 11.222 0.748 -1.745 1.00 83.38 74 SER A N 1
ATOM 580 C CA . SER A 1 74 ? 9.825 0.819 -2.171 1.00 83.38 74 SER A CA 1
ATOM 581 C C . SER A 1 74 ? 9.694 0.852 -3.697 1.00 83.38 74 SER A C 1
ATOM 583 O O . SER A 1 74 ? 8.851 0.154 -4.254 1.00 83.38 74 SER A O 1
ATOM 585 N N . TYR A 1 75 ? 10.583 1.576 -4.385 1.00 83.56 75 TYR A N 1
ATOM 586 C CA . TYR A 1 75 ? 10.638 1.594 -5.852 1.00 83.56 75 TYR A CA 1
ATOM 587 C C . TYR A 1 75 ? 11.020 0.238 -6.441 1.00 83.56 75 TYR A C 1
ATOM 589 O O . TYR A 1 75 ? 10.498 -0.171 -7.475 1.00 83.56 75 TYR A O 1
ATOM 597 N N . TYR A 1 76 ? 11.914 -0.491 -5.774 1.00 87.06 76 TYR A N 1
ATOM 598 C CA . TYR A 1 76 ? 12.254 -1.834 -6.219 1.00 87.06 76 TYR A CA 1
ATOM 599 C C . TYR A 1 76 ? 11.073 -2.799 -6.044 1.00 87.06 76 TYR A C 1
ATOM 601 O O . TYR A 1 76 ? 10.813 -3.603 -6.933 1.00 87.06 76 TYR A O 1
ATOM 609 N N . HIS A 1 77 ? 10.319 -2.695 -4.943 1.00 87.25 77 HIS A N 1
ATOM 610 C CA . HIS A 1 77 ? 9.091 -3.477 -4.761 1.00 87.25 77 HIS A CA 1
ATOM 611 C C . HIS A 1 77 ? 8.050 -3.170 -5.838 1.00 87.25 77 HIS A C 1
ATOM 613 O O . HIS A 1 77 ? 7.502 -4.105 -6.413 1.00 87.25 77 HIS A O 1
ATOM 619 N N . GLN A 1 78 ? 7.848 -1.895 -6.185 1.00 86.56 78 GLN A N 1
ATOM 620 C CA . GLN A 1 78 ? 6.987 -1.513 -7.309 1.00 86.56 78 GLN A CA 1
ATOM 621 C C . GLN A 1 78 ? 7.425 -2.208 -8.606 1.00 86.56 78 GLN A C 1
ATOM 623 O O . GLN A 1 78 ? 6.637 -2.918 -9.216 1.00 86.56 78 GLN A O 1
ATOM 628 N N . ARG A 1 79 ? 8.711 -2.125 -8.963 1.00 86.31 79 ARG A N 1
ATOM 629 C CA . ARG A 1 79 ? 9.259 -2.781 -10.162 1.00 86.31 79 ARG A CA 1
ATOM 630 C C . ARG A 1 79 ? 9.057 -4.306 -10.163 1.00 86.31 79 ARG A C 1
ATOM 632 O O . ARG A 1 79 ? 8.887 -4.906 -11.223 1.00 86.31 79 ARG A O 1
ATOM 639 N N . VAL A 1 80 ? 9.144 -4.964 -9.004 1.00 88.00 80 VAL A N 1
ATOM 640 C CA . VAL A 1 80 ? 8.871 -6.410 -8.893 1.00 88.00 80 VAL A CA 1
ATOM 641 C C . VAL A 1 80 ? 7.381 -6.693 -9.076 1.00 88.00 80 VAL A C 1
ATOM 643 O O . VAL A 1 80 ? 7.044 -7.655 -9.761 1.00 88.00 80 VAL A O 1
ATOM 646 N N . ILE A 1 81 ? 6.505 -5.871 -8.495 1.00 88.25 81 ILE A N 1
ATOM 647 C CA . ILE A 1 81 ? 5.047 -5.995 -8.626 1.00 88.25 81 ILE A CA 1
ATOM 648 C C . ILE A 1 81 ? 4.627 -5.813 -10.086 1.00 88.25 81 ILE A C 1
ATOM 650 O O . ILE A 1 81 ? 3.935 -6.686 -10.604 1.00 88.25 81 ILE A O 1
ATOM 654 N N . ASP A 1 82 ? 5.114 -4.768 -10.755 1.00 88.19 82 ASP A N 1
ATOM 655 C CA . ASP A 1 82 ? 4.837 -4.499 -12.171 1.00 88.19 82 ASP A CA 1
ATOM 656 C C . ASP A 1 82 ? 5.281 -5.692 -13.037 1.00 88.19 82 ASP A C 1
ATOM 658 O O . ASP A 1 82 ? 4.516 -6.225 -13.835 1.00 88.19 82 ASP A O 1
ATOM 662 N N . TYR A 1 83 ? 6.484 -6.229 -12.790 1.00 88.56 83 TYR A N 1
ATOM 663 C CA . TYR A 1 83 ? 6.969 -7.421 -13.494 1.00 88.56 83 TYR A CA 1
ATOM 664 C C . TYR A 1 83 ? 6.099 -8.667 -13.255 1.00 88.56 83 TYR A C 1
ATOM 666 O O . TYR A 1 83 ? 5.867 -9.452 -14.179 1.00 88.56 83 TYR A O 1
ATOM 674 N N . VAL A 1 84 ? 5.634 -8.876 -12.018 1.00 89.06 84 VAL A N 1
ATOM 675 C CA . VAL A 1 84 ? 4.742 -9.994 -11.669 1.00 89.06 84 VAL A CA 1
ATOM 676 C C . VAL A 1 84 ? 3.384 -9.828 -12.348 1.00 89.06 84 VAL A C 1
ATOM 678 O O . VAL A 1 84 ? 2.827 -10.826 -12.801 1.00 89.06 84 VAL A O 1
ATOM 681 N N . GLN A 1 85 ? 2.864 -8.606 -12.454 1.00 86.38 85 GLN A N 1
ATOM 682 C CA . GLN A 1 85 ? 1.613 -8.324 -13.157 1.00 86.38 85 GLN A CA 1
ATOM 683 C C . GLN A 1 85 ? 1.745 -8.556 -14.668 1.00 86.38 85 GLN A C 1
ATOM 685 O O . GLN A 1 85 ? 0.880 -9.217 -15.242 1.00 86.38 85 GLN A O 1
ATOM 690 N N . ASP A 1 86 ? 2.849 -8.119 -15.276 1.00 87.25 86 ASP A N 1
ATOM 691 C CA . ASP A 1 86 ? 3.093 -8.250 -16.718 1.00 87.25 86 ASP A CA 1
ATOM 692 C C . ASP A 1 86 ? 3.425 -9.687 -17.146 1.00 87.25 86 ASP A C 1
ATOM 694 O O . ASP A 1 86 ? 2.951 -10.180 -18.169 1.00 87.25 86 ASP A O 1
ATOM 698 N N . THR A 1 87 ? 4.277 -10.373 -16.378 1.00 85.81 87 THR A N 1
ATOM 699 C CA . THR A 1 87 ? 4.828 -11.685 -16.764 1.00 85.81 87 THR A CA 1
ATOM 700 C C . THR A 1 87 ? 4.099 -12.845 -16.083 1.00 85.81 87 THR A C 1
ATOM 702 O O . THR A 1 87 ? 4.230 -13.996 -16.502 1.00 85.81 87 THR A O 1
ATOM 705 N N . GLY A 1 88 ? 3.376 -12.592 -14.989 1.00 83.75 88 GLY A N 1
ATOM 706 C CA . GLY A 1 88 ? 2.780 -13.641 -14.156 1.00 83.75 88 GLY A CA 1
ATOM 707 C C . GLY A 1 88 ? 3.811 -14.521 -13.437 1.00 83.75 88 GLY A C 1
ATOM 708 O O . GLY A 1 88 ? 3.469 -15.595 -12.944 1.00 83.75 88 GLY A O 1
ATOM 709 N N . SER A 1 89 ? 5.082 -14.110 -13.392 1.00 84.25 89 SER A N 1
ATOM 710 C CA . SER A 1 89 ? 6.177 -14.893 -12.814 1.00 84.25 89 SER A CA 1
ATOM 711 C C . SER A 1 89 ? 7.001 -14.068 -11.832 1.00 84.25 89 SER A C 1
ATOM 713 O O . SER A 1 89 ? 7.063 -12.843 -11.912 1.00 84.25 89 SER A O 1
ATOM 715 N N . HIS A 1 90 ? 7.630 -14.741 -10.870 1.00 84.25 90 HIS A N 1
ATOM 716 C CA . HIS A 1 90 ? 8.454 -14.060 -9.881 1.00 84.25 90 HIS A CA 1
ATOM 717 C C . HIS A 1 90 ? 9.791 -13.618 -10.486 1.00 84.25 90 HIS A C 1
ATOM 719 O O . HIS A 1 90 ? 10.489 -14.410 -11.122 1.00 84.25 90 HIS A O 1
ATOM 725 N N . LEU A 1 91 ? 10.186 -12.372 -10.219 1.00 83.06 91 LEU A N 1
ATOM 726 C CA . LEU A 1 91 ? 11.468 -11.829 -10.651 1.00 83.06 91 LEU A CA 1
ATOM 727 C C . LEU A 1 91 ? 12.625 -12.437 -9.842 1.00 83.06 91 LEU A C 1
ATOM 729 O O . LEU A 1 91 ? 13.023 -11.906 -8.803 1.00 83.06 91 LEU A O 1
ATOM 733 N N . VAL A 1 92 ? 13.170 -13.553 -10.333 1.00 83.44 92 VAL A N 1
ATOM 734 C CA . VAL A 1 92 ? 14.294 -14.261 -9.698 1.00 83.44 92 VAL A CA 1
ATOM 735 C C . VAL A 1 92 ? 15.632 -13.599 -10.015 1.00 83.44 92 VAL A C 1
ATOM 737 O O . VAL A 1 92 ? 16.466 -13.461 -9.126 1.00 83.44 92 VAL A O 1
ATOM 740 N N . HIS A 1 93 ? 15.864 -13.191 -11.260 1.00 84.94 93 HIS A N 1
ATOM 741 C CA . HIS A 1 93 ? 17.109 -12.551 -11.679 1.00 84.94 93 HIS A CA 1
ATOM 742 C C . HIS A 1 93 ? 16.804 -11.192 -12.291 1.00 84.94 93 HIS A C 1
ATOM 744 O O . HIS A 1 93 ? 15.977 -11.098 -13.195 1.00 84.94 93 HIS A O 1
ATOM 750 N N . ASP A 1 94 ? 17.469 -10.158 -11.786 1.00 85.94 94 ASP A N 1
ATOM 751 C CA . ASP A 1 94 ? 17.261 -8.794 -12.243 1.00 85.94 94 ASP A CA 1
ATOM 752 C C . ASP A 1 94 ? 18.580 -8.202 -12.773 1.00 85.94 94 ASP A C 1
ATOM 754 O O . ASP A 1 94 ? 19.524 -8.003 -11.999 1.00 85.94 94 ASP A O 1
ATOM 758 N N . PRO A 1 95 ? 18.651 -7.898 -14.082 1.00 83.56 95 PRO A N 1
ATOM 759 C CA . PRO A 1 95 ? 19.784 -7.206 -14.696 1.00 83.56 95 PRO A CA 1
ATOM 760 C C . PRO A 1 95 ? 20.014 -5.783 -14.167 1.00 83.56 95 PRO A C 1
ATOM 762 O O . PRO A 1 95 ? 21.113 -5.251 -14.314 1.00 83.56 95 PRO A O 1
ATOM 765 N N . LEU A 1 96 ? 18.993 -5.151 -13.573 1.00 84.00 96 LEU A N 1
ATOM 766 C CA . LEU A 1 96 ? 19.099 -3.799 -13.017 1.00 84.00 96 LEU A CA 1
ATOM 767 C C . LEU A 1 96 ? 19.820 -3.775 -11.667 1.00 84.00 96 LEU A C 1
ATOM 769 O O . LEU A 1 96 ? 20.304 -2.723 -11.246 1.00 84.00 96 LEU A O 1
ATOM 773 N N . LEU A 1 97 ? 19.934 -4.919 -10.990 1.00 82.94 97 LEU A N 1
ATOM 774 C CA . LEU A 1 97 ? 20.809 -5.041 -9.832 1.00 82.94 97 LEU A CA 1
ATOM 775 C C . LEU A 1 97 ? 22.237 -5.334 -10.290 1.00 82.94 97 LEU A C 1
ATOM 777 O O . LEU A 1 97 ? 22.462 -6.275 -11.034 1.00 82.94 97 LEU A O 1
ATOM 781 N N . ASN A 1 98 ? 23.219 -4.592 -9.771 1.00 84.19 98 ASN A N 1
ATOM 782 C CA . ASN A 1 98 ? 24.646 -4.875 -9.977 1.00 84.19 98 ASN A CA 1
ATOM 783 C C . ASN A 1 98 ? 25.069 -4.926 -11.464 1.00 84.19 98 ASN A C 1
ATOM 785 O O . ASN A 1 98 ? 25.651 -5.905 -11.944 1.00 84.19 98 ASN A O 1
ATOM 789 N N . TYR A 1 99 ? 24.765 -3.857 -12.202 1.00 81.38 99 TYR A N 1
ATOM 790 C CA . TYR A 1 99 ? 25.178 -3.715 -13.598 1.00 81.38 99 TYR A CA 1
ATOM 791 C C . TYR A 1 99 ? 26.712 -3.831 -13.746 1.00 81.38 99 TYR A C 1
ATOM 793 O O . TYR A 1 99 ? 27.437 -3.232 -12.947 1.00 81.38 99 TYR A O 1
ATOM 801 N N . PRO A 1 100 ? 27.239 -4.548 -14.761 1.00 87.06 100 PRO A N 1
ATOM 802 C CA . PRO A 1 100 ? 26.527 -5.197 -15.874 1.00 87.06 100 PRO A CA 1
ATOM 803 C C . PRO A 1 100 ? 26.117 -6.657 -15.627 1.00 87.06 100 PRO A C 1
ATOM 805 O O . PRO A 1 100 ? 25.476 -7.257 -16.482 1.00 87.06 100 PRO A O 1
ATOM 808 N N . MET A 1 101 ? 26.510 -7.253 -14.501 1.00 85.69 101 MET A N 1
ATOM 809 C CA . MET A 1 101 ? 26.397 -8.702 -14.288 1.00 85.69 101 MET A CA 1
ATOM 810 C C . MET A 1 101 ? 24.993 -9.159 -13.880 1.00 85.69 101 MET A C 1
ATOM 812 O O . MET A 1 101 ? 24.699 -10.351 -13.965 1.00 85.69 101 MET A O 1
ATOM 816 N N . GLY A 1 102 ? 24.137 -8.243 -13.426 1.00 85.81 102 GLY A N 1
ATOM 817 C CA . GLY A 1 102 ? 22.864 -8.615 -12.824 1.00 85.81 102 GLY A CA 1
ATOM 818 C C . GLY A 1 102 ? 23.049 -9.189 -11.416 1.00 85.81 102 GLY A C 1
ATOM 819 O O . GLY A 1 102 ? 24.160 -9.510 -10.971 1.00 85.81 102 GLY A O 1
ATOM 820 N N . MET A 1 103 ? 21.945 -9.374 -10.696 1.00 85.31 103 MET A N 1
ATOM 821 C CA . MET A 1 103 ? 21.950 -10.133 -9.447 1.00 85.31 103 MET A CA 1
ATOM 822 C C . MET A 1 103 ? 20.651 -10.912 -9.275 1.00 85.31 103 MET A C 1
ATOM 824 O O . MET A 1 103 ? 19.583 -10.516 -9.741 1.00 85.31 103 MET A O 1
ATOM 828 N N . ARG A 1 104 ? 20.733 -12.054 -8.585 1.00 83.31 104 ARG A N 1
ATOM 829 C CA . ARG A 1 104 ? 19.531 -12.757 -8.136 1.00 83.31 104 ARG A CA 1
ATOM 830 C C . ARG A 1 104 ? 18.833 -11.907 -7.078 1.00 83.31 104 ARG A C 1
ATOM 832 O O . ARG A 1 104 ? 19.475 -11.513 -6.108 1.00 83.31 104 ARG A O 1
ATOM 839 N N . ASN A 1 105 ? 17.540 -11.670 -7.245 1.00 81.62 105 ASN A N 1
ATOM 840 C CA . ASN A 1 105 ? 16.728 -10.978 -6.259 1.00 81.62 105 ASN A CA 1
ATOM 841 C C . ASN A 1 105 ? 16.645 -11.833 -4.977 1.00 81.62 105 ASN A C 1
ATOM 843 O O . ASN A 1 105 ? 16.140 -12.956 -5.034 1.00 81.62 105 ASN A O 1
ATOM 847 N N . PRO A 1 106 ? 17.157 -11.362 -3.823 1.00 76.62 106 PRO A N 1
ATOM 848 C CA . PRO A 1 106 ? 17.086 -12.115 -2.573 1.00 76.62 106 PRO A CA 1
ATOM 849 C C . PRO A 1 106 ? 15.766 -11.889 -1.817 1.00 76.62 106 PRO A C 1
ATOM 851 O O . PRO A 1 106 ? 15.568 -12.481 -0.756 1.00 76.62 106 PRO A O 1
ATOM 854 N N . ARG A 1 107 ? 14.891 -10.996 -2.301 1.00 80.81 107 ARG A N 1
ATOM 855 C CA . ARG A 1 107 ? 13.711 -10.544 -1.556 1.00 80.81 107 ARG A CA 1
ATOM 856 C C . ARG A 1 107 ? 12.584 -11.582 -1.624 1.00 80.81 107 ARG A C 1
ATOM 858 O O . ARG A 1 107 ? 12.332 -12.134 -2.693 1.00 80.81 107 ARG A O 1
ATOM 865 N N . PRO A 1 108 ? 11.907 -11.867 -0.497 1.00 83.00 108 PRO A N 1
ATOM 866 C CA . PRO A 1 108 ? 10.872 -12.890 -0.452 1.00 83.00 108 PRO A CA 1
ATOM 867 C C . PRO A 1 108 ? 9.631 -12.483 -1.268 1.00 83.00 108 PRO A C 1
ATOM 869 O O . PRO A 1 108 ? 9.192 -11.338 -1.175 1.00 83.00 108 PRO A O 1
ATOM 872 N N . PRO A 1 109 ? 8.994 -13.426 -1.986 1.00 83.81 109 PRO A N 1
ATOM 873 C CA . PRO A 1 109 ? 7.903 -13.132 -2.920 1.00 83.81 109 PRO A CA 1
ATOM 874 C C . PRO A 1 109 ? 6.585 -12.714 -2.252 1.00 83.81 109 PRO A C 1
ATOM 876 O O . PRO A 1 109 ? 5.734 -12.122 -2.903 1.00 83.81 109 PRO A O 1
ATOM 879 N N . ILE A 1 110 ? 6.372 -13.046 -0.974 1.00 87.75 110 ILE A N 1
ATOM 880 C CA . ILE A 1 110 ? 5.042 -12.978 -0.341 1.00 87.75 110 ILE A CA 1
ATOM 881 C C . ILE A 1 110 ? 4.448 -11.570 -0.379 1.00 87.75 110 ILE A C 1
ATOM 883 O O . ILE A 1 110 ? 3.265 -11.422 -0.674 1.00 87.75 110 ILE A O 1
ATOM 887 N N . TYR A 1 111 ? 5.253 -10.549 -0.085 1.00 87.44 111 TYR A N 1
ATOM 888 C CA . TYR A 1 111 ? 4.768 -9.173 -0.078 1.00 87.44 111 TYR A CA 1
ATOM 889 C C . TYR A 1 111 ? 4.354 -8.740 -1.488 1.00 87.44 111 TYR A C 1
ATOM 891 O O . TYR A 1 111 ? 3.198 -8.373 -1.691 1.00 87.44 111 TYR A O 1
ATOM 899 N N . ASP A 1 112 ? 5.243 -8.899 -2.469 1.00 87.62 112 ASP A N 1
ATOM 900 C CA . ASP A 1 112 ? 5.008 -8.460 -3.848 1.00 87.62 112 ASP A CA 1
ATOM 901 C C . ASP A 1 112 ? 3.812 -9.191 -4.480 1.00 87.62 112 ASP A C 1
ATOM 903 O O . ASP A 1 112 ? 2.937 -8.567 -5.076 1.00 87.62 112 ASP A O 1
ATOM 907 N N . TRP A 1 113 ? 3.698 -10.505 -4.264 1.00 89.12 113 TRP A N 1
ATOM 908 C CA . TRP A 1 113 ? 2.557 -11.291 -4.740 1.00 89.12 113 TRP A CA 1
ATOM 909 C C . TRP A 1 113 ? 1.251 -10.928 -4.039 1.00 89.12 113 TRP A C 1
ATOM 911 O O . TRP A 1 113 ? 0.207 -10.898 -4.686 1.00 89.12 113 TRP A O 1
ATOM 921 N N . SER A 1 114 ? 1.284 -10.634 -2.735 1.00 90.62 114 SER A N 1
ATOM 922 C CA . SER A 1 114 ? 0.075 -10.221 -2.013 1.00 90.62 114 SER A CA 1
ATOM 923 C C . SER A 1 114 ? -0.492 -8.920 -2.576 1.00 90.62 114 SER A C 1
ATOM 925 O O . SER A 1 114 ? -1.708 -8.799 -2.732 1.00 90.62 114 SER A O 1
ATOM 927 N N . VAL A 1 115 ? 0.385 -7.983 -2.947 1.00 88.81 115 VAL A N 1
ATOM 928 C CA . VAL A 1 115 ? -0.003 -6.709 -3.552 1.00 88.81 115 VAL A CA 1
ATOM 929 C C . VAL A 1 115 ? -0.463 -6.921 -4.991 1.00 88.81 115 VAL A C 1
ATOM 931 O O . VAL A 1 115 ? -1.549 -6.459 -5.332 1.00 88.81 115 VAL A O 1
ATOM 934 N N . ALA A 1 116 ? 0.283 -7.678 -5.804 1.00 88.12 116 ALA A N 1
ATOM 935 C CA . ALA A 1 116 ? -0.077 -7.954 -7.196 1.00 88.12 116 ALA A CA 1
ATOM 936 C C . ALA A 1 116 ? -1.455 -8.628 -7.319 1.00 88.12 116 ALA A C 1
ATOM 938 O O . ALA A 1 116 ? -2.301 -8.165 -8.085 1.00 88.12 116 ALA A O 1
ATOM 939 N N . VAL A 1 117 ? -1.715 -9.668 -6.516 1.00 89.56 117 VAL A N 1
ATOM 940 C CA . VAL 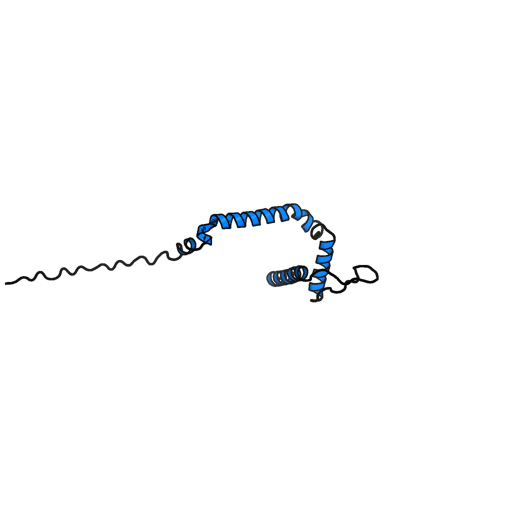A 1 117 ? -3.005 -10.380 -6.502 1.00 89.56 117 VAL A CA 1
ATOM 941 C C . VAL A 1 117 ? -4.124 -9.475 -5.999 1.00 89.56 117 VAL A C 1
ATOM 943 O O . VAL A 1 117 ? -5.199 -9.447 -6.590 1.00 89.56 117 VAL A O 1
ATOM 946 N N . THR A 1 118 ? -3.890 -8.703 -4.935 1.00 89.62 118 THR A N 1
ATOM 947 C CA . THR A 1 118 ? -4.902 -7.761 -4.429 1.00 89.62 118 THR A CA 1
ATOM 948 C C . THR A 1 118 ? -5.229 -6.693 -5.474 1.00 89.62 118 THR A C 1
ATOM 950 O O . THR A 1 118 ? -6.401 -6.380 -5.666 1.00 89.62 118 THR A O 1
ATOM 953 N N . GLY A 1 119 ? -4.224 -6.184 -6.192 1.00 86.56 119 GLY A N 1
ATOM 954 C CA . GLY A 1 119 ? -4.403 -5.244 -7.297 1.00 86.56 119 GLY A CA 1
ATOM 955 C C . GLY A 1 119 ? -5.253 -5.830 -8.423 1.00 86.56 119 GLY A C 1
ATOM 956 O O . GLY A 1 119 ? -6.241 -5.216 -8.813 1.00 86.56 119 GLY A O 1
ATOM 957 N N . GLN A 1 120 ? -4.949 -7.053 -8.868 1.00 87.31 120 GLN A N 1
ATOM 958 C CA . GLN A 1 120 ? -5.741 -7.756 -9.887 1.00 87.31 120 GLN A CA 1
ATOM 959 C C . GLN A 1 120 ? -7.182 -8.025 -9.433 1.00 87.31 120 GLN A C 1
ATOM 961 O O . GLN A 1 120 ? -8.115 -7.880 -10.218 1.00 87.31 120 GLN A O 1
ATOM 966 N N . LEU A 1 121 ? -7.388 -8.382 -8.161 1.00 90.19 121 LEU A N 1
ATOM 967 C CA . LEU A 1 121 ? -8.728 -8.575 -7.602 1.00 90.19 121 LEU A CA 1
ATOM 968 C C . LEU A 1 121 ? -9.526 -7.269 -7.584 1.00 90.19 121 LEU A C 1
ATOM 970 O O . LEU A 1 121 ? -10.699 -7.274 -7.945 1.00 90.19 121 LEU A O 1
ATOM 974 N N . ILE A 1 122 ? -8.909 -6.159 -7.170 1.00 89.50 122 ILE A N 1
ATOM 975 C CA . ILE A 1 122 ? -9.568 -4.849 -7.157 1.00 89.50 122 ILE A CA 1
ATOM 976 C C . ILE A 1 122 ? -9.874 -4.405 -8.587 1.00 89.50 122 ILE A C 1
ATOM 978 O O . ILE A 1 122 ? -11.018 -4.051 -8.846 1.00 89.50 122 ILE A O 1
ATOM 982 N N . SER A 1 123 ? -8.908 -4.499 -9.504 1.00 87.56 123 SER A N 1
ATOM 983 C CA . SER A 1 123 ? -9.086 -4.192 -10.929 1.00 87.56 123 SER A CA 1
ATOM 984 C C . SER A 1 123 ? -10.236 -4.998 -11.539 1.00 87.56 123 SER A C 1
ATOM 986 O O . SER A 1 123 ? -11.145 -4.425 -12.131 1.00 87.56 123 SER A O 1
ATOM 988 N N . GLY A 1 124 ? -10.301 -6.308 -11.278 1.00 88.25 12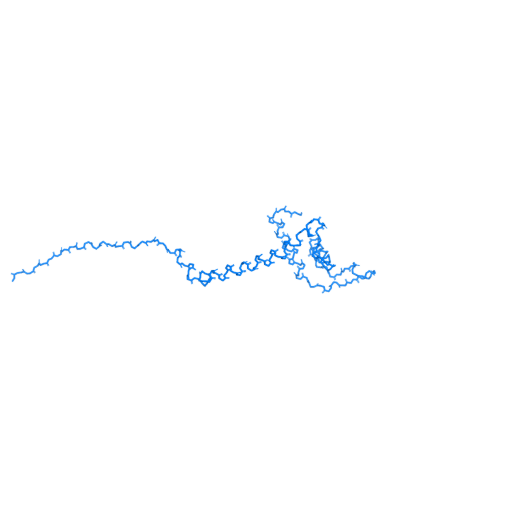4 GLY A N 1
ATOM 989 C CA . GLY A 1 124 ? -11.406 -7.151 -11.739 1.00 88.25 124 GLY A CA 1
ATOM 990 C C . GLY A 1 124 ? -12.770 -6.795 -11.131 1.00 88.25 124 GLY A C 1
ATOM 991 O O . GLY A 1 124 ? -13.799 -7.021 -11.765 1.00 88.25 124 GLY A O 1
ATOM 992 N N . LEU A 1 125 ? -12.803 -6.232 -9.919 1.00 89.62 125 LEU A N 1
ATOM 993 C CA . LEU A 1 125 ? -14.037 -5.774 -9.268 1.00 89.62 125 LEU A CA 1
ATOM 994 C C . LEU A 1 125 ? -14.476 -4.381 -9.738 1.00 89.62 125 LEU A C 1
ATOM 996 O O . LEU A 1 125 ? -15.678 -4.120 -9.801 1.00 89.62 125 LEU A O 1
ATOM 1000 N N . THR A 1 126 ? -13.534 -3.481 -10.021 1.00 88.31 126 THR A N 1
ATOM 1001 C CA . THR A 1 126 ? -13.813 -2.084 -10.387 1.00 88.31 126 THR A CA 1
ATOM 1002 C C . THR A 1 126 ? -13.818 -1.842 -11.895 1.00 88.31 126 THR A C 1
ATOM 1004 O O . THR A 1 126 ? -14.355 -0.824 -12.328 1.00 88.31 126 THR A O 1
ATOM 1007 N N . GLY A 1 127 ? -13.254 -2.755 -12.690 1.00 80.31 127 GLY A N 1
ATOM 1008 C CA . GLY A 1 127 ? -13.014 -2.574 -14.124 1.00 80.31 127 GLY A CA 1
ATOM 1009 C C . GLY A 1 127 ? -11.993 -1.475 -14.427 1.00 80.31 127 GLY A C 1
ATOM 1010 O O . GLY A 1 127 ? -12.069 -0.855 -15.483 1.00 80.31 127 GLY A O 1
ATOM 1011 N N . MET A 1 128 ? -11.121 -1.162 -13.465 1.00 69.19 128 MET A N 1
ATOM 1012 C CA . MET A 1 128 ? -10.061 -0.170 -13.624 1.00 69.19 128 MET A CA 1
ATOM 1013 C C . MET A 1 128 ? -8.766 -0.904 -13.966 1.00 69.19 128 MET A C 1
ATOM 1015 O O . MET A 1 128 ? -8.309 -1.719 -13.162 1.00 69.19 128 MET A O 1
ATOM 1019 N N . ASP A 1 129 ? -8.223 -0.614 -15.144 1.00 58.53 129 ASP A N 1
ATOM 1020 C CA . ASP A 1 129 ? -6.960 -1.154 -15.657 1.00 58.53 129 ASP A CA 1
ATOM 1021 C C . ASP A 1 129 ? -5.783 -0.246 -15.273 1.00 58.53 129 ASP A C 1
ATOM 1023 O O . ASP A 1 129 ? -5.916 0.995 -15.430 1.00 58.53 129 ASP A O 1
#

pLDDT: mean 77.3, std 14.45, range [43.75, 96.56]

Secondary structure (DSSP, 8-state):
---------------------STTTTTTTSHHHHTHHHHHHHHHHHHHHHHHHHHTTHHHHHTTS---TTSHHHHHHHHHHHHHHHHSS---EETTSSTTT-EE--S-HHHHHHHHHHHHHHHHHHT--

Foldseek 3Di:
DDDDPDDPPPPPPPPPDDPDDPPVVVLCVDPCSVVVVVVVVVVVVVVVVVCVVCVVCVCVCPVPPRPQPDDDVSVVLVVQLVCCLVVVDGQQWACVPPPPPTDGDPDDCPVSVVVSVVVVVVCVVVVPD

Radius of gyration: 33.06 Å; chains: 1; bounding box: 105×52×66 Å

Sequence (129 aa):
MENKEGRSRGLALKERKPFRSGIRSRSKDTWIGRNWSTVLVLVAIILIALFVRSYFVYSTSVDNGFLVAGGSDSYYHQRVIDYVQDTGSHLVHDPLLNYPMGMRNPRPPIY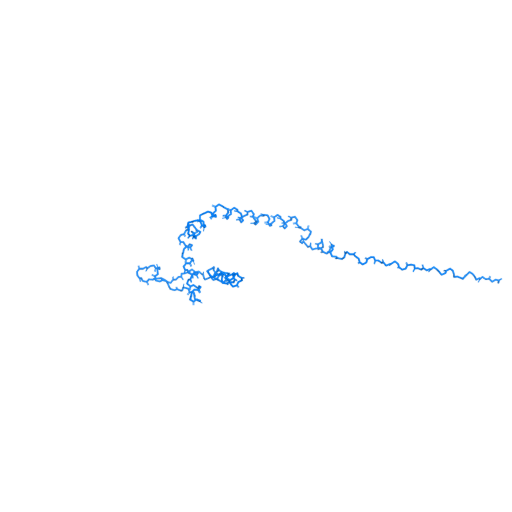DWSVAVTGQLISGLTGMD